Protein AF-A0A0K6GQD8-F1 (afdb_monomer_lite)

Secondary structure (DSSP, 8-state):
--HHHHHHHHHHHHHHHHHHHHHTTS-TTS-HHHHHHHHHTSHHHHHHHHHHHHHHHHHHT-TT-S----HHHHHTGGGTTTTHHHHHHHTT-SS----B-TTS-B-

Structure (mmCIF, N/CA/C/O backbone):
data_AF-A0A0K6GQD8-F1
#
_entry.id   AF-A0A0K6GQD8-F1
#
loop_
_atom_site.group_PDB
_atom_site.id
_atom_site.type_symbol
_atom_site.label_atom_id
_atom_site.label_alt_id
_atom_site.label_comp_id
_atom_site.label_asym_id
_atom_site.label_entity_id
_atom_site.label_seq_id
_atom_site.pdbx_PDB_ins_code
_atom_site.Cartn_x
_atom_site.Cartn_y
_atom_site.Cartn_z
_atom_site.occupancy
_atom_site.B_iso_or_equiv
_atom_site.auth_seq_id
_atom_site.auth_comp_id
_atom_site.auth_asym_id
_atom_site.auth_atom_id
_atom_site.pdbx_PDB_model_num
ATOM 1 N N . MET A 1 1 ? 10.634 16.561 -10.349 1.00 70.38 1 MET A N 1
ATOM 2 C CA . MET A 1 1 ? 9.898 15.437 -9.760 1.00 70.38 1 MET A CA 1
ATOM 3 C C . MET A 1 1 ? 9.920 14.328 -10.792 1.00 70.38 1 MET A C 1
ATOM 5 O O . MET A 1 1 ? 9.522 14.619 -11.916 1.00 70.38 1 MET A O 1
ATOM 9 N N . ASN A 1 2 ? 10.502 13.170 -10.491 1.00 88.56 2 ASN A N 1
ATOM 10 C CA . ASN A 1 2 ? 10.563 12.050 -11.437 1.00 88.56 2 ASN A CA 1
ATOM 11 C C . ASN A 1 2 ? 9.224 11.281 -11.467 1.00 88.56 2 ASN A C 1
ATOM 13 O O . ASN A 1 2 ? 8.346 11.519 -10.632 1.00 88.56 2 ASN A O 1
ATOM 17 N N . ASP A 1 3 ? 9.057 10.377 -12.432 1.00 93.81 3 ASP A N 1
ATOM 18 C CA . ASP A 1 3 ? 7.807 9.628 -12.600 1.00 93.81 3 ASP A CA 1
ATOM 19 C C . ASP A 1 3 ? 7.475 8.747 -11.386 1.00 93.81 3 ASP A C 1
ATOM 21 O O . ASP A 1 3 ? 6.302 8.629 -11.025 1.00 93.81 3 ASP A O 1
ATOM 25 N N . TYR A 1 4 ? 8.487 8.219 -10.685 1.00 96.00 4 TYR A N 1
ATOM 26 C CA . TYR A 1 4 ? 8.292 7.479 -9.435 1.00 96.00 4 TYR A CA 1
ATOM 27 C C . TYR A 1 4 ? 7.770 8.378 -8.313 1.00 96.00 4 TYR A C 1
ATOM 29 O O . TYR A 1 4 ? 6.855 7.987 -7.602 1.00 96.00 4 TYR A O 1
ATOM 37 N N . GLU A 1 5 ? 8.278 9.599 -8.159 1.00 95.56 5 GLU A N 1
ATOM 38 C CA . GLU A 1 5 ? 7.776 10.555 -7.167 1.00 95.56 5 GLU A CA 1
ATOM 39 C C . GLU A 1 5 ? 6.324 10.947 -7.479 1.00 95.56 5 GLU A C 1
ATOM 41 O O . GLU A 1 5 ? 5.489 10.999 -6.577 1.00 95.56 5 GLU A O 1
ATOM 46 N N . ILE A 1 6 ? 5.983 11.158 -8.758 1.00 96.69 6 ILE A N 1
ATOM 47 C CA . ILE A 1 6 ? 4.595 11.400 -9.185 1.00 96.69 6 ILE A CA 1
ATOM 48 C C . ILE A 1 6 ? 3.709 10.199 -8.836 1.00 96.69 6 ILE A C 1
ATOM 50 O O . ILE A 1 6 ? 2.603 10.379 -8.319 1.00 96.69 6 ILE A O 1
ATOM 54 N N . LEU A 1 7 ? 4.172 8.980 -9.119 1.00 97.81 7 LEU A N 1
ATOM 55 C CA . LEU A 1 7 ? 3.450 7.752 -8.802 1.00 97.81 7 LEU A CA 1
ATOM 56 C C . LEU A 1 7 ? 3.280 7.581 -7.287 1.00 97.81 7 LEU A C 1
ATOM 58 O O . LEU A 1 7 ? 2.187 7.251 -6.831 1.00 97.81 7 LEU A O 1
ATOM 62 N N . PHE A 1 8 ? 4.318 7.877 -6.506 1.00 98.25 8 PHE A N 1
ATOM 63 C CA . PHE A 1 8 ? 4.318 7.754 -5.052 1.00 98.25 8 PHE A CA 1
ATOM 64 C C . PHE A 1 8 ? 3.333 8.724 -4.400 1.00 98.25 8 PHE A C 1
ATOM 66 O O . PHE A 1 8 ? 2.577 8.342 -3.513 1.00 98.25 8 PHE A O 1
ATOM 73 N N . GLN A 1 9 ? 3.240 9.961 -4.893 1.00 98.25 9 GLN A N 1
ATOM 74 C CA . GLN A 1 9 ? 2.236 10.908 -4.400 1.00 98.25 9 GLN A CA 1
ATOM 75 C C . GLN A 1 9 ? 0.802 10.424 -4.661 1.00 98.25 9 GLN A C 1
ATOM 77 O O . GLN A 1 9 ? -0.083 10.618 -3.822 1.00 98.25 9 GLN A O 1
ATOM 82 N N . LYS A 1 10 ? 0.556 9.753 -5.795 1.00 98.69 10 LYS A N 1
ATOM 83 C CA . LYS A 1 10 ? -0.748 9.126 -6.062 1.00 98.69 10 LYS A CA 1
ATOM 84 C C . LYS A 1 10 ? -0.993 7.925 -5.142 1.00 98.69 10 LYS A C 1
ATOM 86 O O . LYS A 1 10 ? -2.090 7.816 -4.600 1.00 98.69 10 LYS A O 1
ATOM 91 N N . TYR A 1 11 ? 0.028 7.094 -4.913 1.00 98.75 11 TYR A N 1
ATOM 92 C CA . TYR A 1 11 ? -0.027 5.975 -3.969 1.00 98.75 11 TYR A CA 1
ATOM 93 C C . TYR A 1 11 ? -0.423 6.444 -2.571 1.00 98.75 11 TYR A C 1
ATOM 95 O O . TYR A 1 11 ? -1.419 5.980 -2.025 1.00 98.75 11 TYR A O 1
ATOM 103 N N . VAL A 1 12 ? 0.301 7.419 -2.022 1.00 98.81 12 VAL A N 1
ATOM 104 C CA . VAL A 1 12 ? 0.051 7.982 -0.689 1.00 98.81 12 VAL A CA 1
ATOM 105 C C . VAL A 1 12 ? -1.367 8.531 -0.577 1.00 98.81 12 VAL A C 1
ATOM 107 O O . VAL A 1 12 ? -2.027 8.326 0.442 1.00 98.81 12 VAL A O 1
ATOM 110 N N . LYS A 1 13 ? -1.845 9.233 -1.610 1.00 98.75 13 LYS A N 1
ATOM 111 C CA . LYS A 1 13 ? -3.204 9.773 -1.630 1.00 98.75 13 LYS A CA 1
ATOM 112 C C . LYS A 1 13 ? -4.251 8.657 -1.573 1.00 98.75 13 LYS A C 1
ATOM 114 O O . LYS A 1 13 ? -5.096 8.682 -0.685 1.00 98.75 13 LYS A O 1
ATOM 119 N N . GLU A 1 14 ? -4.186 7.693 -2.488 1.00 98.88 14 GLU A N 1
ATOM 120 C CA . GLU A 1 14 ? -5.170 6.605 -2.548 1.00 98.88 14 GLU A CA 1
ATOM 121 C C . GLU A 1 14 ? -5.094 5.689 -1.322 1.00 98.88 14 GLU A C 1
ATOM 123 O O . GLU A 1 14 ? -6.117 5.195 -0.858 1.00 98.88 14 GLU A O 1
ATOM 128 N N . LEU A 1 15 ? -3.901 5.491 -0.757 1.00 98.75 15 LEU A N 1
ATOM 129 C CA . LEU A 1 15 ? -3.729 4.697 0.453 1.00 98.75 15 LEU A CA 1
ATOM 130 C C . LEU A 1 15 ? -4.368 5.382 1.666 1.00 98.75 15 LEU A C 1
ATOM 132 O O . LEU A 1 15 ? -5.041 4.717 2.451 1.00 98.75 15 LEU A O 1
ATOM 136 N N . LYS A 1 16 ? -4.208 6.706 1.804 1.00 98.69 16 LYS A N 1
ATOM 137 C CA . LYS A 1 16 ? -4.903 7.490 2.840 1.00 98.69 16 LYS A CA 1
ATOM 138 C C . LYS A 1 16 ? -6.414 7.374 2.696 1.00 98.69 16 LYS A C 1
ATOM 140 O O . LYS A 1 16 ? -7.083 7.101 3.683 1.00 98.69 16 LYS A O 1
ATOM 145 N N . GLU A 1 17 ? -6.935 7.551 1.484 1.00 98.56 17 GLU A N 1
ATOM 146 C CA . GLU A 1 17 ? -8.371 7.427 1.206 1.00 98.56 17 GLU A CA 1
ATOM 147 C C . GLU A 1 17 ? -8.885 6.024 1.572 1.00 98.56 17 GLU A C 1
ATOM 149 O O . GLU A 1 17 ? -9.860 5.906 2.310 1.00 98.56 17 GLU A O 1
ATOM 154 N N . ALA A 1 18 ? -8.180 4.964 1.164 1.00 98.50 18 ALA A N 1
ATOM 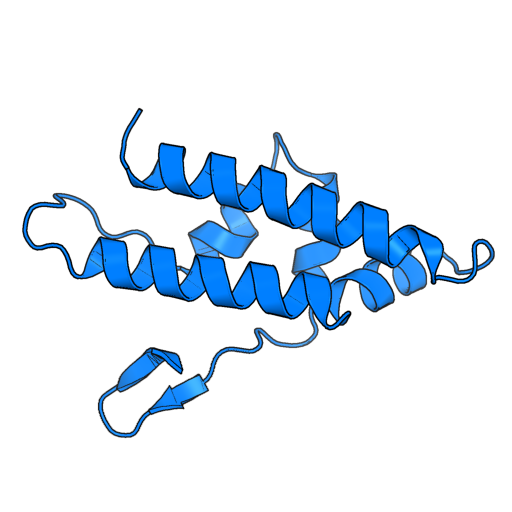155 C CA . ALA A 1 18 ? -8.550 3.590 1.499 1.00 98.50 18 ALA A CA 1
ATOM 156 C C . ALA A 1 18 ? -8.535 3.318 3.010 1.00 98.50 18 ALA A C 1
ATOM 158 O O . ALA A 1 18 ? -9.429 2.649 3.519 1.00 98.50 18 ALA A O 1
ATOM 159 N N . ILE A 1 19 ? -7.538 3.839 3.731 1.00 98.06 19 ILE A N 1
ATOM 160 C CA . ILE A 1 19 ? -7.457 3.698 5.186 1.00 98.06 19 ILE A CA 1
ATOM 161 C C . ILE A 1 19 ? -8.608 4.436 5.863 1.00 98.06 19 ILE A C 1
ATOM 163 O O . ILE A 1 19 ? -9.277 3.836 6.695 1.00 98.06 19 ILE A O 1
ATOM 167 N N . GLU A 1 20 ? -8.864 5.701 5.520 1.00 97.69 20 GLU A N 1
ATOM 168 C CA . GLU A 1 20 ? -9.950 6.474 6.138 1.00 97.69 20 GLU A CA 1
ATOM 169 C C . GLU A 1 20 ? -11.319 5.821 5.915 1.00 97.69 20 GLU A C 1
ATOM 171 O O . GLU A 1 20 ? -12.121 5.768 6.843 1.00 97.69 20 GLU A O 1
ATOM 176 N N . GLU A 1 21 ? -11.561 5.248 4.734 1.00 97.19 21 GLU A N 1
ATOM 177 C CA . GLU A 1 21 ? -12.781 4.480 4.474 1.00 97.19 21 GLU A CA 1
ATOM 178 C C . GLU A 1 21 ? -12.870 3.216 5.344 1.00 97.19 21 GLU A C 1
ATOM 180 O O . GLU A 1 21 ? -13.927 2.924 5.896 1.00 97.19 21 GLU A O 1
ATOM 185 N N . GLU A 1 22 ? -11.779 2.465 5.510 1.00 96.81 22 GLU A N 1
ATOM 186 C CA . GLU A 1 22 ? -11.771 1.247 6.336 1.00 96.81 22 GLU A CA 1
ATOM 187 C C . GLU A 1 22 ? -11.893 1.552 7.837 1.00 96.81 22 GLU A C 1
ATOM 189 O O . GLU A 1 22 ? -12.514 0.784 8.576 1.00 96.81 22 GLU A O 1
ATOM 194 N N . LYS A 1 23 ? -11.392 2.710 8.293 1.00 95.31 23 LYS A N 1
ATOM 195 C CA . LYS A 1 23 ? -11.554 3.173 9.680 1.00 95.31 23 LYS A CA 1
ATOM 196 C C . LYS A 1 23 ? -13.031 3.281 10.087 1.00 95.31 23 LYS A C 1
ATOM 198 O O . LYS A 1 23 ? -13.330 3.054 11.258 1.00 95.31 23 LYS A O 1
ATOM 203 N N . GLU A 1 24 ? -13.949 3.570 9.156 1.00 94.25 24 GLU A N 1
ATOM 204 C CA . GLU A 1 24 ? -15.396 3.653 9.431 1.00 94.25 24 GLU A CA 1
ATOM 205 C C . GLU A 1 24 ? -16.030 2.298 9.797 1.00 94.25 24 GLU A C 1
ATOM 207 O O . GLU A 1 24 ? -17.091 2.262 10.426 1.00 94.25 24 GLU A O 1
ATOM 212 N N . PHE A 1 25 ? -15.389 1.184 9.427 1.00 93.31 25 PHE A N 1
ATOM 213 C CA . PHE A 1 25 ? -15.9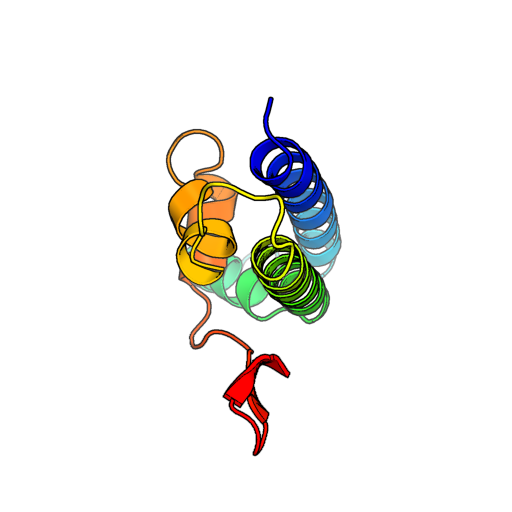10 -0.172 9.634 1.00 93.31 25 PHE A CA 1
ATOM 214 C C . PHE A 1 25 ? -15.265 -0.910 10.814 1.00 93.31 25 PHE A C 1
ATOM 216 O O . PHE A 1 25 ? -15.738 -1.986 11.189 1.00 93.31 25 PHE A O 1
ATOM 223 N N . LEU A 1 26 ? -14.207 -0.355 11.410 1.00 93.81 26 LEU A N 1
ATOM 224 C CA . LEU A 1 26 ? -13.493 -0.975 12.526 1.00 93.81 26 LEU A CA 1
ATOM 225 C C . LEU A 1 26 ? -14.097 -0.611 13.886 1.00 93.81 26 LEU A C 1
ATOM 227 O O . LEU A 1 26 ? -14.604 0.490 14.097 1.00 93.81 26 LEU A O 1
ATOM 231 N N . ASP A 1 27 ? -14.001 -1.543 14.840 1.00 93.75 27 ASP A N 1
ATOM 232 C CA . ASP A 1 27 ? -14.397 -1.282 16.226 1.00 93.75 27 ASP A CA 1
ATOM 233 C C . ASP A 1 27 ? -13.451 -0.231 16.845 1.00 93.75 27 ASP A C 1
ATOM 235 O O . ASP A 1 27 ? -12.241 -0.468 16.933 1.00 93.75 27 ASP A O 1
ATOM 239 N N . PRO A 1 28 ? -13.973 0.922 17.308 1.00 88.38 28 PRO A N 1
ATOM 240 C CA . PRO A 1 28 ? -13.155 1.981 17.896 1.00 88.38 28 PRO A CA 1
ATOM 241 C C . PRO A 1 28 ? -12.504 1.586 19.231 1.00 88.38 28 PRO A C 1
ATOM 243 O O . PRO A 1 28 ? -11.664 2.330 19.733 1.00 88.38 28 PRO A O 1
ATOM 246 N N . ASN A 1 29 ? -12.891 0.453 19.829 1.00 94.75 29 ASN A N 1
ATOM 247 C CA . ASN A 1 29 ? -12.322 -0.046 21.082 1.00 94.75 29 ASN A CA 1
ATOM 248 C C . ASN A 1 29 ? -11.153 -1.018 20.882 1.00 94.75 29 ASN A C 1
ATOM 250 O O . ASN A 1 29 ? -10.602 -1.498 21.876 1.00 94.75 29 ASN A O 1
ATOM 254 N N . LEU A 1 30 ? -10.779 -1.331 19.636 1.00 95.12 30 LEU A N 1
ATOM 255 C CA . LEU A 1 30 ? -9.580 -2.123 19.373 1.00 95.12 30 LEU A CA 1
ATOM 256 C C . LEU A 1 30 ? -8.352 -1.416 19.947 1.00 95.12 30 LEU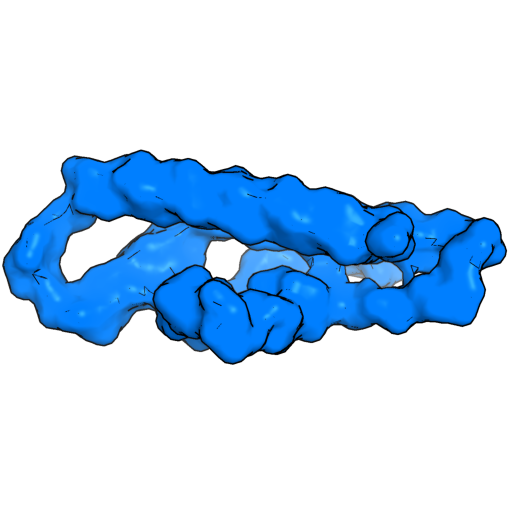 A C 1
ATOM 258 O O . LEU A 1 30 ? -8.209 -0.193 19.861 1.00 95.12 30 LEU A O 1
ATOM 262 N N . ASP A 1 31 ? -7.439 -2.197 20.521 1.00 96.81 31 ASP A N 1
ATOM 263 C CA . ASP A 1 31 ? -6.128 -1.666 20.849 1.00 96.81 31 ASP A CA 1
ATOM 264 C C . ASP A 1 31 ? -5.403 -1.244 19.566 1.00 96.81 31 ASP A C 1
ATOM 266 O O . ASP A 1 31 ? -5.677 -1.738 18.469 1.00 96.81 31 ASP A O 1
ATOM 270 N N . LYS A 1 32 ? -4.462 -0.312 19.712 1.00 94.19 32 LYS A N 1
ATOM 271 C CA . LYS A 1 32 ? -3.785 0.309 18.575 1.00 94.19 32 LYS A CA 1
ATOM 272 C C . LYS A 1 32 ? -3.122 -0.713 17.646 1.00 94.19 32 LYS A C 1
ATOM 274 O O . LYS A 1 32 ? -3.194 -0.551 16.433 1.00 94.19 32 LYS A O 1
ATOM 279 N N . GLU A 1 33 ? -2.486 -1.742 18.199 1.00 95.25 33 GLU A N 1
ATOM 280 C CA . GLU A 1 33 ? -1.773 -2.729 17.390 1.00 95.25 33 GLU A CA 1
ATOM 281 C C . GLU A 1 33 ? -2.749 -3.591 16.594 1.00 95.25 33 GLU A C 1
ATOM 283 O O . GLU A 1 33 ? -2.546 -3.805 15.396 1.00 95.25 33 GLU A O 1
ATOM 288 N N . ARG A 1 34 ? -3.843 -4.036 17.224 1.00 96.81 34 ARG A N 1
ATOM 289 C CA . ARG A 1 34 ? -4.891 -4.755 16.502 1.00 96.81 34 ARG A CA 1
ATOM 290 C C . ARG A 1 34 ? -5.554 -3.873 15.450 1.00 96.81 34 ARG A C 1
ATOM 292 O O . ARG A 1 34 ? -5.801 -4.352 14.351 1.00 96.81 34 ARG A O 1
ATOM 299 N N . TYR A 1 35 ? -5.799 -2.604 15.757 1.00 96.50 35 TYR A N 1
ATOM 300 C CA . TYR A 1 35 ? -6.401 -1.646 14.834 1.00 96.50 35 TYR A CA 1
ATOM 301 C C . TYR A 1 35 ? -5.550 -1.442 13.569 1.00 96.50 35 TYR A C 1
ATOM 303 O O . TYR A 1 35 ? -6.053 -1.580 12.457 1.00 96.50 35 TYR A O 1
ATOM 311 N N . GLU A 1 36 ? -4.247 -1.182 13.728 1.00 97.19 36 GLU A N 1
ATOM 312 C CA . GLU A 1 36 ? -3.306 -1.039 12.606 1.00 97.19 36 GLU A CA 1
ATOM 313 C C . GLU A 1 36 ? -3.198 -2.340 11.791 1.00 97.19 36 GLU A C 1
ATOM 315 O O . GLU A 1 36 ? -3.186 -2.302 10.559 1.00 97.19 36 GLU A O 1
ATOM 320 N N . TYR A 1 37 ? -3.198 -3.499 12.459 1.00 97.50 37 TYR A N 1
ATOM 321 C CA . TYR A 1 37 ? -3.211 -4.799 11.789 1.00 97.50 37 TYR A CA 1
ATOM 322 C C . TYR A 1 37 ? -4.471 -5.013 10.938 1.00 97.50 37 TYR A C 1
ATOM 324 O O . TYR A 1 37 ? -4.341 -5.372 9.769 1.00 97.50 37 TYR A O 1
ATOM 332 N N . GLU A 1 38 ? -5.671 -4.774 11.479 1.00 97.94 38 GLU A N 1
ATOM 333 C CA . GLU A 1 38 ? -6.936 -4.953 10.746 1.00 97.94 38 GLU A CA 1
ATOM 334 C C . GLU A 1 38 ? -7.009 -4.045 9.509 1.00 97.94 38 GLU A C 1
ATOM 336 O O . GLU A 1 38 ? -7.396 -4.501 8.433 1.00 97.94 38 GLU A O 1
ATOM 341 N N . LEU A 1 39 ? -6.547 -2.792 9.620 1.00 97.94 39 LEU A N 1
ATOM 342 C CA . LEU A 1 39 ? -6.415 -1.898 8.465 1.00 97.94 39 LEU A CA 1
ATOM 343 C C . LEU A 1 39 ? -5.476 -2.483 7.403 1.00 97.94 39 LEU A C 1
ATOM 345 O O . LEU A 1 39 ? -5.820 -2.491 6.219 1.00 97.94 39 LEU A O 1
ATOM 349 N N . SER A 1 40 ? -4.314 -3.000 7.815 1.00 97.94 40 SER A N 1
ATOM 350 C CA . SER A 1 40 ? -3.289 -3.522 6.900 1.00 97.94 40 SER A CA 1
ATOM 351 C C . SER A 1 40 ? -3.762 -4.716 6.064 1.00 97.94 40 SER A C 1
ATOM 353 O O . SER A 1 40 ? -3.323 -4.883 4.928 1.00 97.94 40 SER A O 1
ATOM 355 N N . ILE A 1 41 ? -4.675 -5.531 6.603 1.00 97.31 41 ILE A N 1
ATOM 356 C CA . ILE A 1 41 ? -5.212 -6.720 5.926 1.00 97.31 41 ILE A CA 1
ATOM 357 C C . ILE A 1 41 ? -6.575 -6.482 5.268 1.00 97.31 41 ILE A C 1
ATOM 359 O O . ILE A 1 41 ? -7.167 -7.415 4.720 1.00 97.31 41 ILE A O 1
ATOM 363 N N . SER A 1 42 ? -7.089 -5.253 5.320 1.00 97.56 42 SER A N 1
ATOM 364 C CA . SER A 1 42 ? -8.361 -4.907 4.694 1.00 97.56 42 SER A CA 1
ATOM 365 C C . SER A 1 42 ? -8.276 -5.001 3.168 1.00 97.56 42 SER A C 1
ATOM 367 O O . SER A 1 42 ? -7.247 -4.718 2.544 1.00 97.56 42 SER A O 1
ATOM 369 N N . GLY A 1 43 ? -9.388 -5.381 2.535 1.00 97.44 43 GLY A N 1
ATOM 370 C CA . GLY A 1 43 ? -9.435 -5.576 1.086 1.00 97.44 43 GLY A CA 1
ATOM 371 C C . GLY A 1 43 ? -9.095 -4.309 0.294 1.00 97.44 43 GLY A C 1
ATOM 372 O O . GLY A 1 43 ? -8.424 -4.400 -0.733 1.00 97.44 43 GLY A O 1
ATOM 373 N N . ARG A 1 44 ? -9.507 -3.126 0.774 1.00 98.06 44 ARG A N 1
ATOM 374 C CA . ARG A 1 44 ? -9.216 -1.846 0.108 1.00 98.06 44 ARG A CA 1
ATOM 375 C C . ARG A 1 44 ? -7.745 -1.468 0.198 1.00 98.06 44 ARG A C 1
ATOM 377 O O . ARG A 1 44 ? -7.158 -1.119 -0.825 1.00 98.06 44 ARG A O 1
ATOM 384 N N . VAL A 1 45 ? -7.139 -1.584 1.379 1.00 98.44 45 VAL A N 1
ATOM 385 C CA . VAL A 1 45 ? -5.709 -1.295 1.562 1.00 98.44 45 VAL A CA 1
ATOM 386 C C . VAL A 1 45 ? -4.861 -2.256 0.733 1.00 98.44 45 VAL A C 1
ATOM 388 O O . VAL A 1 45 ? -3.975 -1.812 0.003 1.00 98.44 45 VAL A O 1
ATOM 391 N N . ILE A 1 46 ? -5.191 -3.553 0.744 1.00 98.50 46 ILE A N 1
ATOM 392 C CA . ILE A 1 46 ? -4.538 -4.560 -0.105 1.00 98.50 46 ILE A CA 1
ATOM 393 C C . ILE A 1 46 ? -4.669 -4.203 -1.592 1.00 98.50 46 ILE A C 1
ATOM 395 O O . ILE A 1 46 ? -3.690 -4.304 -2.331 1.00 98.50 46 ILE A O 1
ATOM 399 N N . ALA A 1 47 ? -5.849 -3.776 -2.049 1.00 98.44 47 ALA A N 1
ATOM 400 C CA . ALA A 1 47 ? -6.063 -3.419 -3.449 1.00 98.44 47 ALA A CA 1
ATOM 401 C C . ALA A 1 47 ? -5.191 -2.230 -3.886 1.00 98.44 47 ALA A C 1
ATOM 403 O O . ALA A 1 47 ? -4.571 -2.293 -4.950 1.00 98.44 47 ALA A O 1
ATOM 404 N N . VAL A 1 48 ? -5.095 -1.180 -3.062 1.00 98.75 48 VAL A N 1
ATOM 405 C CA . VAL A 1 48 ? -4.221 -0.027 -3.338 1.00 98.75 48 VAL A CA 1
ATOM 406 C C . VAL A 1 48 ? -2.752 -0.442 -3.319 1.00 98.75 48 VAL A C 1
ATOM 408 O O . VAL A 1 48 ? -2.022 -0.130 -4.258 1.00 98.75 48 VAL A O 1
ATOM 411 N N . PHE A 1 49 ? -2.326 -1.191 -2.300 1.00 98.62 49 PHE A N 1
ATOM 412 C CA . PHE A 1 49 ? -0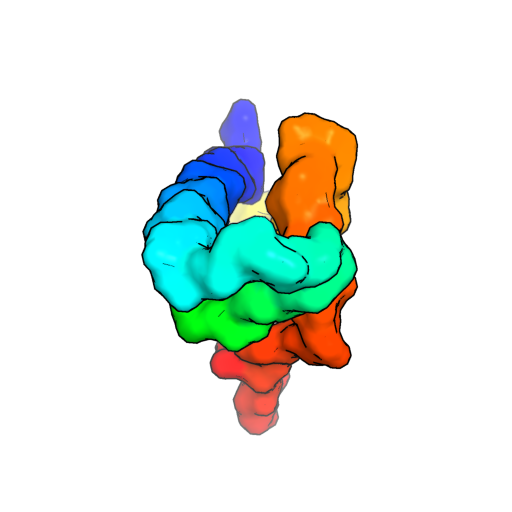.956 -1.690 -2.191 1.00 98.62 49 PHE A CA 1
ATOM 413 C C . PHE A 1 49 ? -0.542 -2.480 -3.440 1.00 98.62 49 PHE A C 1
ATOM 415 O O . PHE A 1 49 ? 0.471 -2.170 -4.063 1.00 98.62 49 PHE A O 1
ATOM 422 N N . ARG A 1 50 ? -1.369 -3.445 -3.871 1.00 98.56 50 ARG A N 1
ATOM 423 C CA . ARG A 1 50 ? -1.115 -4.250 -5.077 1.00 98.56 50 ARG A CA 1
ATOM 424 C C . ARG A 1 50 ? -1.062 -3.401 -6.339 1.00 98.56 50 ARG A C 1
ATOM 426 O O . ARG A 1 50 ? -0.147 -3.560 -7.139 1.00 98.56 50 ARG A O 1
ATOM 433 N N . LYS A 1 51 ? -2.025 -2.490 -6.512 1.00 98.56 51 LYS A N 1
ATOM 434 C CA . LYS A 1 51 ? -2.070 -1.586 -7.666 1.00 98.56 51 LYS A CA 1
ATOM 435 C C . LYS A 1 51 ? -0.748 -0.838 -7.816 1.00 98.56 51 LYS A C 1
ATOM 437 O O . LYS A 1 51 ? -0.173 -0.839 -8.896 1.00 98.56 51 LYS A O 1
ATOM 442 N N . TYR A 1 52 ? -0.260 -0.225 -6.744 1.00 98.69 52 TYR A N 1
ATOM 443 C CA . TYR A 1 52 ? 0.939 0.605 -6.815 1.00 98.69 52 TYR A CA 1
ATOM 444 C C . TYR A 1 52 ? 2.243 -0.189 -6.846 1.00 98.69 52 TYR A C 1
ATOM 446 O O . TYR A 1 52 ? 3.210 0.290 -7.435 1.00 98.69 52 TYR A O 1
ATOM 454 N N . TRP A 1 53 ? 2.246 -1.421 -6.335 1.00 98.44 53 TRP A N 1
ATOM 455 C CA . TRP A 1 53 ? 3.330 -2.365 -6.591 1.00 98.44 53 TRP A CA 1
ATOM 456 C C . TRP A 1 53 ? 3.474 -2.632 -8.094 1.00 98.44 53 TRP A C 1
ATOM 458 O O . TRP A 1 53 ? 4.561 -2.485 -8.647 1.00 98.44 53 TRP A O 1
ATOM 468 N N . PHE A 1 54 ? 2.372 -2.963 -8.775 1.00 97.81 54 PHE A N 1
ATOM 469 C CA . PHE A 1 54 ? 2.388 -3.254 -10.212 1.00 97.81 54 PHE A CA 1
ATOM 470 C C . PHE A 1 54 ? 2.643 -2.015 -11.073 1.00 97.81 54 PHE A C 1
ATOM 472 O O . PHE A 1 54 ? 3.325 -2.111 -12.084 1.00 97.81 54 PHE A O 1
ATOM 479 N N . GLU A 1 55 ? 2.129 -0.842 -10.697 1.00 97.75 55 GLU A N 1
ATOM 480 C CA . GLU A 1 55 ? 2.433 0.391 -11.433 1.00 97.75 55 GLU A CA 1
ATOM 481 C C . GLU A 1 55 ? 3.911 0.792 -11.285 1.00 97.75 55 GLU A C 1
ATOM 483 O O . GLU A 1 55 ? 4.491 1.307 -12.237 1.00 97.75 55 GLU A O 1
ATOM 488 N N . CYS A 1 56 ? 4.538 0.528 -10.130 1.00 97.56 56 CYS A N 1
ATOM 489 C CA . CYS A 1 56 ? 5.980 0.713 -9.954 1.00 97.56 56 CYS A CA 1
ATOM 490 C C . CYS A 1 56 ? 6.770 -0.260 -10.837 1.00 97.56 56 CYS A C 1
ATOM 492 O O . CYS A 1 56 ? 7.700 0.154 -11.522 1.00 97.56 56 CYS A O 1
ATOM 494 N N . ASP A 1 57 ? 6.379 -1.534 -10.850 1.00 96.19 57 ASP A N 1
ATOM 495 C CA . ASP A 1 57 ? 7.002 -2.565 -11.682 1.00 96.19 57 ASP A CA 1
ATOM 496 C C . ASP A 1 57 ? 6.895 -2.245 -13.180 1.00 96.19 57 ASP A C 1
ATOM 498 O O . ASP A 1 57 ? 7.891 -2.177 -13.891 1.00 96.19 57 ASP A O 1
ATOM 502 N N . LYS A 1 58 ? 5.699 -1.877 -13.639 1.00 94.94 58 LYS A N 1
ATOM 503 C CA . LYS A 1 58 ? 5.463 -1.423 -15.011 1.00 94.94 58 LYS A CA 1
ATOM 504 C C . LYS A 1 58 ? 6.280 -0.183 -15.376 1.00 94.94 58 LYS A C 1
ATOM 506 O O . LYS A 1 58 ? 6.640 -0.002 -16.537 1.00 94.94 58 LYS A O 1
ATOM 511 N N . LEU A 1 59 ? 6.529 0.706 -14.415 1.00 95.44 59 LEU A N 1
ATOM 512 C CA . LEU A 1 59 ? 7.381 1.867 -14.639 1.00 95.44 59 LEU A CA 1
ATOM 513 C C . LEU A 1 59 ? 8.856 1.453 -14.763 1.00 95.44 59 LEU A C 1
ATOM 515 O O . LEU A 1 59 ? 9.558 2.022 -15.595 1.00 95.44 59 LEU A O 1
ATOM 519 N N . ASN A 1 60 ? 9.308 0.434 -14.023 1.00 95.06 60 ASN A N 1
ATOM 520 C CA . ASN A 1 60 ? 10.652 -0.136 -14.180 1.00 95.06 60 ASN A CA 1
ATOM 521 C C . ASN A 1 60 ? 10.875 -0.767 -15.565 1.00 95.06 60 ASN A C 1
ATOM 523 O O . ASN A 1 60 ? 11.994 -0.715 -16.067 1.00 95.06 60 ASN A O 1
ATOM 527 N N . ASP A 1 61 ? 9.832 -1.321 -16.190 1.00 90.62 61 ASP A N 1
ATOM 528 C CA . ASP A 1 61 ? 9.903 -1.906 -17.540 1.00 90.62 61 ASP A CA 1
ATOM 529 C C . ASP A 1 61 ? 10.093 -0.864 -18.658 1.00 90.62 61 ASP A C 1
ATOM 531 O O . ASP A 1 61 ? 10.353 -1.216 -19.811 1.00 90.62 61 ASP A O 1
ATOM 535 N N . ASN A 1 62 ? 9.952 0.430 -18.356 1.00 88.62 62 ASN A N 1
ATOM 536 C CA . ASN A 1 62 ? 10.209 1.478 -19.334 1.00 88.62 62 ASN A CA 1
ATOM 537 C C . ASN A 1 62 ? 11.722 1.638 -19.562 1.00 88.62 62 ASN A C 1
ATOM 539 O O . ASN A 1 62 ? 12.423 2.178 -18.710 1.00 88.62 62 ASN A O 1
ATOM 543 N N . GLU A 1 63 ? 12.208 1.238 -20.743 1.00 81.31 63 GLU A N 1
ATOM 544 C CA . GLU A 1 63 ? 13.622 1.350 -21.143 1.00 81.31 63 GLU A CA 1
ATOM 545 C C . GLU A 1 63 ? 14.168 2.793 -21.112 1.00 81.31 63 GLU A C 1
ATOM 547 O O . GLU A 1 63 ? 15.382 2.991 -21.084 1.00 81.31 63 GLU A O 1
ATOM 552 N N . GLU A 1 64 ? 13.297 3.809 -21.103 1.00 84.31 64 GLU A N 1
ATOM 553 C CA . GLU A 1 64 ? 13.691 5.216 -20.957 1.00 84.31 64 GLU A CA 1
ATOM 554 C C . GLU A 1 64 ? 14.048 5.602 -19.509 1.00 84.31 64 GLU A C 1
ATOM 556 O O . GLU A 1 64 ? 14.671 6.643 -19.286 1.00 84.31 64 GLU A O 1
ATOM 561 N N . ASN A 1 65 ? 13.682 4.786 -18.514 1.00 83.12 65 ASN A N 1
ATOM 562 C CA . ASN A 1 65 ? 14.001 5.056 -17.117 1.00 83.12 65 ASN A CA 1
ATOM 563 C C . ASN A 1 65 ? 15.448 4.674 -16.787 1.00 83.12 65 ASN A C 1
ATOM 565 O O . ASN A 1 65 ? 15.837 3.511 -16.790 1.00 83.12 65 ASN A O 1
ATOM 569 N N . GLU A 1 66 ? 16.242 5.675 -16.405 1.00 81.94 66 GLU A N 1
ATOM 570 C CA . GLU A 1 66 ? 17.653 5.498 -16.027 1.00 81.94 66 GLU A CA 1
ATOM 571 C C . GLU A 1 66 ? 17.854 4.753 -14.693 1.00 81.94 66 GLU A C 1
ATOM 573 O O . GLU A 1 66 ? 18.969 4.326 -14.385 1.00 81.94 66 GLU A O 1
ATOM 578 N N . TYR A 1 67 ? 16.797 4.607 -13.886 1.00 86.81 67 TYR A N 1
ATOM 579 C CA . TYR A 1 67 ? 16.864 4.016 -12.550 1.00 86.81 67 TYR A CA 1
ATOM 580 C C . TYR A 1 67 ? 15.724 3.026 -12.315 1.00 86.81 67 TYR A C 1
ATOM 582 O O . TYR A 1 67 ? 14.573 3.275 -12.679 1.00 86.81 67 TYR A O 1
ATOM 590 N N . TYR A 1 68 ? 16.073 1.935 -11.636 1.00 93.44 68 TYR A N 1
ATOM 591 C CA . TYR A 1 68 ? 15.155 0.915 -11.147 1.00 93.44 68 TYR A CA 1
ATOM 592 C C . TYR A 1 68 ? 14.776 1.203 -9.693 1.00 93.44 68 TYR A C 1
ATOM 594 O O . TYR A 1 68 ? 15.652 1.453 -8.858 1.00 93.44 68 TYR A O 1
ATOM 602 N N . VAL A 1 69 ? 13.487 1.109 -9.374 1.00 96.44 69 VAL A N 1
ATOM 603 C CA . VAL A 1 69 ? 12.969 1.204 -8.007 1.00 96.44 69 VAL A CA 1
ATOM 604 C C . VAL A 1 69 ? 12.350 -0.130 -7.619 1.00 96.44 69 VAL A C 1
ATOM 606 O O . VAL A 1 69 ? 11.429 -0.615 -8.266 1.00 96.44 69 VAL A O 1
ATOM 609 N N . ASN A 1 70 ? 12.823 -0.731 -6.528 1.00 96.19 70 ASN A N 1
ATOM 610 C CA . ASN A 1 70 ? 12.218 -1.953 -6.014 1.00 96.19 70 ASN A CA 1
ATOM 611 C C . ASN A 1 70 ? 10.765 -1.672 -5.566 1.00 96.19 70 ASN A C 1
ATOM 613 O O . ASN A 1 70 ? 10.581 -0.833 -4.679 1.00 96.19 70 ASN A O 1
ATOM 617 N N . PRO A 1 71 ? 9.743 -2.371 -6.103 1.00 97.44 71 PRO A N 1
ATOM 618 C CA . PRO A 1 71 ? 8.350 -2.130 -5.722 1.00 97.44 71 PRO A CA 1
ATOM 619 C C . PRO A 1 71 ? 8.066 -2.306 -4.2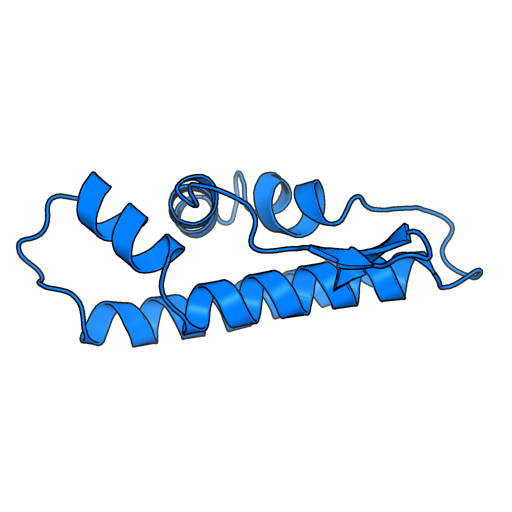24 1.00 97.44 71 PRO A C 1
ATOM 621 O O . PRO A 1 71 ? 7.222 -1.603 -3.672 1.00 97.44 71 PRO A O 1
ATOM 624 N N . LYS A 1 72 ? 8.804 -3.184 -3.530 1.00 96.94 72 LYS A N 1
ATOM 625 C CA . LYS A 1 72 ? 8.714 -3.306 -2.069 1.00 96.94 72 LYS A CA 1
ATOM 626 C C . LYS A 1 72 ? 9.149 -2.013 -1.388 1.00 96.94 72 LYS A C 1
ATOM 628 O O . LYS A 1 72 ? 8.434 -1.507 -0.528 1.00 96.94 72 LYS A O 1
ATOM 633 N N . ASP A 1 73 ? 10.317 -1.498 -1.754 1.00 97.62 73 ASP A N 1
ATOM 634 C CA . ASP A 1 73 ? 10.872 -0.294 -1.135 1.00 97.62 73 ASP A CA 1
ATOM 635 C C . ASP A 1 73 ? 9.964 0.909 -1.441 1.00 97.62 73 ASP A C 1
ATOM 637 O O . ASP A 1 73 ? 9.697 1.722 -0.562 1.00 97.62 73 ASP A O 1
ATOM 641 N N . PHE A 1 74 ? 9.397 0.960 -2.650 1.00 98.25 74 PHE A N 1
ATOM 642 C CA . PHE A 1 74 ? 8.404 1.953 -3.058 1.00 98.25 74 PHE A CA 1
ATOM 643 C C . PHE A 1 74 ? 7.112 1.896 -2.227 1.00 98.25 74 PHE A C 1
ATOM 645 O O . PHE A 1 74 ? 6.631 2.920 -1.742 1.00 98.25 74 PHE A O 1
ATOM 652 N N . CYS A 1 75 ? 6.525 0.707 -2.058 1.00 98.25 75 CYS A N 1
ATOM 653 C CA . CYS A 1 75 ? 5.249 0.553 -1.359 1.00 98.25 75 CYS A CA 1
ATOM 654 C C . CYS A 1 75 ? 5.377 0.600 0.170 1.00 98.25 75 CYS A C 1
ATOM 656 O O . CYS A 1 75 ? 4.377 0.857 0.843 1.00 98.25 75 CYS A O 1
ATOM 658 N N . VAL A 1 76 ? 6.564 0.337 0.720 1.00 98.06 76 VAL A N 1
ATOM 659 C CA . VAL A 1 76 ? 6.790 0.203 2.166 1.00 98.06 76 VAL A CA 1
ATOM 660 C C . VAL A 1 76 ? 7.773 1.260 2.654 1.00 98.06 76 VAL A C 1
ATOM 662 O O . VAL A 1 76 ? 7.384 2.185 3.360 1.00 98.06 76 VAL A O 1
ATOM 665 N N . ASP A 1 77 ? 9.037 1.165 2.254 1.00 97.56 77 ASP A N 1
ATOM 666 C CA . ASP A 1 77 ? 10.128 1.913 2.883 1.00 97.56 77 ASP A CA 1
ATOM 667 C C . ASP A 1 77 ? 10.042 3.423 2.598 1.00 97.56 77 ASP A C 1
ATOM 669 O O . ASP A 1 77 ? 10.344 4.237 3.471 1.00 97.56 77 ASP A O 1
ATOM 673 N N . TRP A 1 78 ? 9.555 3.823 1.421 1.00 98.00 78 TRP A N 1
ATOM 674 C CA . TRP A 1 78 ? 9.363 5.233 1.057 1.00 98.00 78 TRP A CA 1
ATOM 675 C C . TRP A 1 78 ? 8.284 5.935 1.891 1.00 98.00 78 TRP A C 1
ATOM 677 O O . TRP A 1 78 ? 8.276 7.162 1.970 1.00 98.00 78 TRP A O 1
ATOM 687 N N . LEU A 1 79 ? 7.375 5.187 2.529 1.00 98.31 79 LEU A N 1
ATOM 688 C CA . LEU A 1 79 ? 6.392 5.768 3.448 1.00 98.31 79 LEU A CA 1
ATOM 689 C C . LEU A 1 79 ? 7.038 6.249 4.754 1.00 98.31 79 LEU A C 1
ATOM 691 O O . LEU A 1 79 ? 6.466 7.105 5.431 1.00 98.31 79 LEU A O 1
ATOM 695 N N . SER A 1 80 ? 8.200 5.706 5.125 1.00 96.44 80 SER A N 1
ATOM 696 C CA . SER A 1 80 ? 8.879 6.079 6.367 1.00 96.44 80 SER A CA 1
ATOM 697 C C . SER A 1 80 ? 9.239 7.572 6.394 1.00 96.44 80 SER A C 1
ATOM 699 O O . SER A 1 80 ? 9.511 8.201 5.368 1.00 96.44 80 SER A O 1
ATOM 701 N N . GLY A 1 81 ? 9.213 8.184 7.581 1.00 94.31 81 GLY A N 1
ATOM 702 C CA . GLY A 1 81 ? 9.474 9.618 7.724 1.00 94.31 81 GLY A CA 1
ATOM 703 C C . GLY A 1 81 ? 8.224 10.475 7.507 1.00 94.31 81 GLY A C 1
ATOM 704 O O . GLY A 1 81 ? 7.478 10.711 8.455 1.00 94.31 81 GLY A O 1
ATOM 705 N N . GLU A 1 82 ? 7.992 10.994 6.294 1.00 95.62 82 GLU A N 1
ATOM 706 C CA . GLU A 1 82 ? 6.886 11.946 6.048 1.00 95.62 82 GLU A CA 1
ATOM 707 C C . GLU A 1 82 ? 5.495 11.293 6.162 1.00 95.62 82 GLU A C 1
ATOM 709 O O . GLU A 1 82 ? 4.508 11.956 6.498 1.00 95.62 82 GLU A O 1
ATOM 714 N N . HIS A 1 83 ? 5.387 9.988 5.907 1.00 97.69 83 HIS A N 1
ATOM 715 C CA . HIS A 1 83 ? 4.122 9.250 5.936 1.00 97.69 83 HIS A CA 1
ATOM 716 C C . HIS A 1 83 ? 4.120 8.139 6.993 1.00 97.69 83 HIS A C 1
ATOM 718 O O . HIS A 1 83 ? 3.516 7.086 6.802 1.00 97.69 83 HIS A O 1
ATOM 724 N N . GLU A 1 84 ? 4.741 8.414 8.142 1.00 97.19 84 GLU A N 1
ATOM 725 C CA . GLU A 1 84 ? 4.968 7.459 9.233 1.00 97.19 84 GLU A CA 1
ATOM 726 C C . GLU A 1 84 ? 3.707 6.704 9.699 1.00 97.19 84 GLU A C 1
ATOM 728 O O . GLU A 1 84 ? 3.777 5.534 10.057 1.00 97.19 84 GLU A O 1
ATOM 733 N N . GLU A 1 85 ? 2.5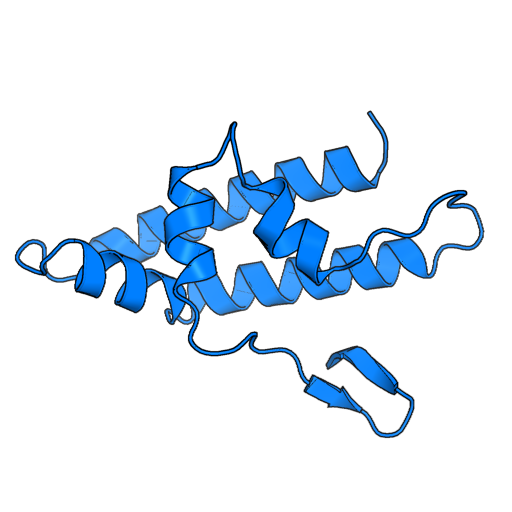27 7.336 9.694 1.00 96.88 85 GLU A N 1
ATOM 734 C CA . GLU A 1 85 ? 1.274 6.637 10.029 1.00 96.88 85 GLU A CA 1
ATOM 735 C C . GLU A 1 85 ? 0.935 5.538 9.014 1.00 96.88 85 GLU A C 1
ATOM 737 O O . GLU A 1 85 ? 0.560 4.438 9.412 1.00 96.88 85 GLU A O 1
ATOM 742 N N . LEU A 1 86 ? 1.107 5.817 7.719 1.00 98.50 86 LEU A N 1
ATOM 743 C CA . LEU A 1 86 ? 0.881 4.835 6.661 1.00 98.50 86 LEU A CA 1
ATOM 744 C C . LEU A 1 86 ? 1.919 3.723 6.734 1.00 98.50 86 LEU A C 1
ATOM 746 O O . LEU A 1 86 ? 1.560 2.556 6.613 1.00 98.50 86 LEU A O 1
ATOM 750 N N . PHE A 1 87 ? 3.182 4.084 6.977 1.00 98.38 87 PHE A N 1
ATOM 751 C CA . PHE A 1 87 ? 4.263 3.122 7.167 1.00 98.38 87 PHE A CA 1
ATOM 752 C C . PHE A 1 87 ? 3.922 2.118 8.274 1.00 98.38 87 PHE A C 1
ATOM 754 O O . PHE A 1 87 ? 3.942 0.916 8.021 1.00 98.38 87 PHE A O 1
ATOM 761 N N . ARG A 1 88 ? 3.488 2.601 9.449 1.00 97.69 88 ARG A N 1
ATOM 762 C CA . ARG A 1 88 ? 3.097 1.750 10.587 1.00 97.69 88 ARG A CA 1
ATOM 763 C C . ARG A 1 88 ? 1.936 0.805 10.303 1.00 97.69 88 ARG A C 1
ATOM 765 O O . ARG A 1 88 ? 1.861 -0.261 10.899 1.00 97.69 88 ARG A O 1
ATOM 772 N N . ILE A 1 89 ? 1.015 1.187 9.423 1.00 98.25 89 ILE A N 1
ATOM 773 C CA . ILE A 1 89 ? -0.087 0.310 9.014 1.00 98.25 89 ILE A CA 1
ATOM 774 C C . ILE A 1 89 ? 0.428 -0.721 8.008 1.00 98.25 89 ILE A C 1
ATOM 776 O O . ILE A 1 89 ? 0.234 -1.918 8.193 1.00 98.25 89 ILE A O 1
ATOM 780 N N . ILE A 1 90 ? 1.121 -0.283 6.956 1.00 98.31 90 ILE A N 1
ATOM 781 C CA . ILE A 1 90 ? 1.596 -1.170 5.888 1.00 98.31 90 ILE A CA 1
ATOM 782 C C . ILE A 1 90 ? 2.619 -2.192 6.403 1.00 98.31 90 ILE A C 1
ATOM 784 O O . ILE A 1 90 ? 2.570 -3.352 5.996 1.00 98.31 90 ILE A O 1
ATOM 788 N N . GLU A 1 91 ? 3.494 -1.824 7.343 1.00 96.88 91 GLU A N 1
ATOM 789 C CA . GLU A 1 91 ? 4.469 -2.755 7.931 1.00 96.88 91 GLU A CA 1
ATOM 790 C C . GLU A 1 91 ? 3.820 -3.887 8.750 1.00 96.88 91 GLU A C 1
ATOM 792 O O . GLU A 1 91 ? 4.468 -4.900 9.016 1.00 96.88 91 GLU A O 1
ATOM 797 N N . LYS A 1 92 ? 2.541 -3.749 9.137 1.00 97.25 92 LYS A N 1
ATOM 798 C CA . LYS A 1 92 ? 1.785 -4.785 9.864 1.00 97.25 92 LYS A CA 1
ATOM 799 C C . LYS A 1 92 ? 1.211 -5.866 8.953 1.00 97.25 92 LYS A C 1
ATOM 801 O O . LYS A 1 92 ? 0.721 -6.872 9.474 1.00 97.25 92 LYS A O 1
ATOM 806 N N . MET A 1 93 ? 1.299 -5.708 7.627 1.00 97.12 93 MET A N 1
ATOM 807 C CA . MET A 1 93 ? 0.902 -6.763 6.699 1.00 97.12 93 MET A CA 1
ATOM 808 C C . MET A 1 93 ? 1.692 -8.049 7.007 1.00 97.12 93 MET A C 1
ATOM 810 O O . MET A 1 93 ? 2.922 -8.042 6.953 1.00 97.12 93 MET A O 1
ATOM 814 N N . PRO A 1 94 ? 1.023 -9.181 7.298 1.00 95.12 94 PRO A N 1
ATOM 815 C CA . PRO A 1 94 ? 1.711 -10.421 7.666 1.00 95.12 94 PRO A CA 1
ATOM 816 C C . PRO A 1 94 ? 2.505 -11.029 6.499 1.00 95.12 94 PRO A C 1
ATOM 818 O O . PRO A 1 94 ? 3.427 -11.814 6.709 1.00 95.12 94 PRO A O 1
ATOM 821 N N . TYR A 1 95 ? 2.120 -10.689 5.270 1.00 93.81 95 TYR A N 1
ATOM 822 C CA . TYR A 1 95 ? 2.806 -11.004 4.024 1.00 93.81 95 TYR A CA 1
ATOM 823 C C . TYR A 1 95 ? 2.428 -9.946 2.984 1.00 93.81 95 TYR A C 1
ATOM 825 O O . TYR A 1 95 ? 1.339 -9.374 3.052 1.00 93.81 95 TYR A O 1
ATOM 833 N N . TYR A 1 96 ? 3.292 -9.715 1.994 1.00 95.19 96 TYR A N 1
ATOM 834 C CA . TYR A 1 96 ? 2.927 -8.871 0.859 1.00 95.19 96 TYR A CA 1
ATOM 835 C C . TYR A 1 96 ? 2.048 -9.671 -0.106 1.00 95.19 96 TYR A C 1
ATOM 837 O O . TYR A 1 96 ? 2.460 -10.750 -0.539 1.00 95.19 96 TYR A O 1
ATOM 845 N N . PRO A 1 97 ? 0.836 -9.191 -0.436 1.00 94.19 97 PRO A N 1
ATOM 846 C CA . PRO A 1 97 ? -0.134 -9.936 -1.230 1.00 94.19 97 PRO A CA 1
ATOM 847 C C . PRO A 1 97 ? 0.204 -9.862 -2.726 1.00 94.19 97 PRO A C 1
ATOM 849 O O . PRO A 1 97 ? -0.610 -9.388 -3.513 1.00 94.19 97 PRO A O 1
ATOM 852 N N . ILE A 1 98 ? 1.395 -10.318 -3.114 1.00 96.12 98 ILE A N 1
ATOM 853 C CA . ILE A 1 98 ? 1.934 -10.281 -4.479 1.00 96.12 98 ILE A CA 1
ATOM 854 C C . ILE A 1 98 ? 2.408 -11.685 -4.854 1.00 96.12 98 ILE A C 1
ATOM 856 O O . ILE A 1 98 ? 3.192 -12.293 -4.123 1.00 96.12 98 ILE A O 1
ATOM 860 N N . GLY A 1 99 ? 1.906 -12.215 -5.967 1.00 93.38 99 GLY A N 1
ATOM 861 C CA . GLY A 1 99 ? 2.353 -13.480 -6.539 1.00 93.38 99 GLY A CA 1
ATOM 862 C C . GLY A 1 99 ? 3.415 -13.274 -7.613 1.00 93.38 99 GLY A C 1
ATOM 863 O O . GLY A 1 99 ? 3.698 -12.151 -8.019 1.00 93.38 99 GLY A O 1
ATOM 864 N N . ILE A 1 100 ? 3.985 -14.380 -8.083 1.00 93.56 100 ILE A N 1
ATOM 865 C CA . ILE A 1 100 ? 4.841 -14.424 -9.270 1.00 93.56 100 ILE A CA 1
ATOM 866 C C . ILE A 1 100 ? 4.286 -15.517 -10.186 1.00 93.56 100 ILE A C 1
ATOM 868 O O . ILE A 1 100 ? 3.946 -16.603 -9.704 1.00 93.56 100 ILE A O 1
ATOM 872 N N . ASP A 1 101 ? 4.148 -15.220 -11.475 1.00 94.69 101 ASP A N 1
ATOM 873 C CA . ASP A 1 101 ? 3.696 -16.178 -12.485 1.00 94.69 101 ASP A CA 1
ATOM 874 C C . ASP A 1 101 ? 4.820 -17.125 -12.956 1.00 94.69 101 ASP A C 1
ATOM 876 O O . ASP A 1 101 ? 5.952 -17.101 -12.470 1.00 94.69 101 ASP A O 1
ATOM 880 N N . GLU A 1 102 ? 4.514 -17.998 -13.918 1.00 94.00 102 GLU A N 1
ATOM 881 C CA . GLU A 1 102 ? 5.482 -18.953 -14.479 1.00 94.00 102 GLU A CA 1
ATOM 882 C C . GLU A 1 102 ? 6.619 -18.305 -15.291 1.00 94.00 102 GLU A C 1
ATOM 884 O O . GLU A 1 102 ? 7.612 -18.967 -15.601 1.00 94.00 102 GLU A O 1
ATOM 889 N N . HIS A 1 103 ? 6.495 -17.020 -15.623 1.00 93.50 103 HIS A N 1
ATOM 890 C CA . HIS A 1 103 ? 7.466 -16.246 -16.391 1.00 93.50 103 HIS A CA 1
ATOM 891 C C . HIS A 1 103 ? 8.320 -15.322 -15.515 1.00 93.50 103 HIS A C 1
ATOM 893 O O . HIS A 1 103 ? 9.277 -14.736 -16.016 1.00 93.50 103 HIS A O 1
ATOM 899 N N . GLY A 1 104 ? 8.023 -15.231 -14.216 1.00 88.75 104 GLY A N 1
ATOM 900 C CA . GLY A 1 104 ? 8.731 -14.356 -13.288 1.00 88.75 104 GLY A CA 1
ATOM 901 C C . GLY A 1 104 ? 8.115 -12.963 -13.143 1.00 88.75 104 GLY A C 1
ATOM 902 O O . GLY A 1 104 ? 8.719 -12.134 -12.469 1.00 88.75 104 GLY A O 1
ATOM 903 N N . ASN A 1 105 ? 6.936 -12.708 -13.722 1.00 90.44 105 ASN A N 1
ATOM 904 C CA . ASN A 1 105 ? 6.239 -11.427 -13.582 1.00 90.44 105 ASN A CA 1
ATOM 905 C C . ASN A 1 105 ? 5.367 -11.421 -12.324 1.00 90.44 105 ASN A C 1
ATOM 907 O O . ASN A 1 105 ? 4.825 -12.459 -11.930 1.00 90.44 105 ASN A O 1
ATOM 911 N N . TYR A 1 106 ? 5.181 -10.251 -11.714 1.00 92.50 106 TYR A N 1
ATOM 912 C CA . TYR A 1 106 ? 4.289 -10.120 -10.565 1.00 92.50 106 TYR A CA 1
ATOM 913 C C . TYR A 1 106 ? 2.806 -10.257 -10.961 1.00 92.50 106 TYR A C 1
ATOM 915 O O . TYR A 1 106 ? 2.377 -9.714 -11.980 1.00 92.50 106 TYR A O 1
ATOM 923 N N . VAL A 1 107 ? 2.012 -10.954 -10.130 1.00 86.62 107 VAL A N 1
ATOM 924 C CA . VAL A 1 107 ? 0.563 -11.201 -10.337 1.00 86.62 107 VAL A CA 1
ATOM 925 C C . VAL A 1 107 ? -0.304 -11.064 -9.096 1.00 86.62 107 VAL A C 1
ATOM 927 O O . VAL A 1 107 ? 0.165 -11.177 -7.939 1.00 86.62 107 VAL A O 1
#

Radius of gyration: 14.53 Å; chains: 1; bounding box: 34×34×42 Å

pLDDT: mean 95.4, std 4.46, range [70.38, 98.88]

Foldseek 3Di:
DDPLVVLLVVLLVQLVVLLVVVLVVDDPPDDPLVSLLCSQPDPSNLVSLLVSLVVLVVVQPPPPDPDHDRSCCSSAVVCPDPNPSSNSSNVSNPDNPWDADPVRDID

Sequence (107 aa):
MNDYEILFQKYVKELKEAIEEEKEFLDPNLDKERYEYELSISGRVIAVFRKYWFECDKLNDNEENEYYVNPKDFCVDWLSGEHEELFRIIEKMPYYPIGIDEHGNYV

Organism: NCBI:txid1325335